Protein AF-A0A4U2ZTP0-F1 (afdb_monomer)

Foldseek 3Di:
DPDDPLVVLLVVLVVLLVVLVVQLVCCVPPVVNPVVSNVVSVVSNLVSVLSVLVSVCVVPVDPPVSVVVNVVSVVVVVVVVVVVVVVVVCVVVVVVVVVVVD

Nearest PDB structures (foldseek):
  7a0g-assembly1_FFF  TM=7.119E-01  e=4.742E+00  Serratia marcescens

Sequence (102 aa):
MNMKPVLKYIIISLVFSIVGVCWALFDIFMLDADWLLIWIGVLMAYLSLYIVIGLYSRKSYDSKLAKVLLKTIITTFSFGALGISFGVVHMILGPLSLTLMT

Structure (mmCIF, N/CA/C/O backbone):
data_AF-A0A4U2ZTP0-F1
#
_entry.id   AF-A0A4U2ZTP0-F1
#
loop_
_atom_site.group_PDB
_atom_site.id
_atom_site.type_symbol
_atom_site.label_atom_id
_atom_site.label_alt_id
_atom_site.label_comp_id
_atom_site.label_asym_id
_atom_site.label_entity_id
_atom_site.label_seq_id
_atom_site.pdbx_PDB_ins_code
_atom_site.Cartn_x
_atom_site.Cartn_y
_atom_site.Cartn_z
_atom_site.occupancy
_atom_site.B_iso_or_equiv
_atom_site.auth_seq_id
_atom_site.auth_comp_id
_atom_site.auth_asym_id
_atom_site.auth_atom_id
_atom_site.pdbx_PDB_model_num
ATOM 1 N N . MET A 1 1 ? 4.269 11.730 29.275 1.00 42.78 1 MET A N 1
ATOM 2 C CA . MET A 1 1 ? 2.851 11.713 28.840 1.00 42.78 1 MET A CA 1
ATOM 3 C C . MET A 1 1 ? 2.487 10.318 28.353 1.00 42.78 1 MET A C 1
ATOM 5 O O . MET A 1 1 ? 2.954 9.908 27.298 1.00 42.78 1 MET A O 1
ATOM 9 N N . ASN A 1 2 ? 1.695 9.566 29.121 1.00 47.38 2 ASN A N 1
ATOM 10 C CA . ASN A 1 2 ? 1.208 8.256 28.688 1.00 47.38 2 ASN A CA 1
ATOM 11 C C . ASN A 1 2 ? 0.076 8.478 27.666 1.00 47.38 2 ASN A C 1
ATOM 13 O O . ASN A 1 2 ? -1.073 8.707 28.039 1.00 47.38 2 ASN A O 1
ATOM 17 N N . MET A 1 3 ? 0.418 8.549 26.376 1.00 62.66 3 MET A N 1
ATOM 18 C CA . MET A 1 3 ? -0.567 8.773 25.314 1.00 62.66 3 MET A CA 1
ATOM 19 C C . MET A 1 3 ? -1.595 7.643 25.297 1.00 62.66 3 MET A C 1
ATOM 21 O O . MET A 1 3 ? -1.228 6.468 25.380 1.00 62.66 3 MET A O 1
ATOM 25 N N . LYS A 1 4 ? -2.878 7.996 25.134 1.00 69.56 4 LYS A N 1
ATOM 26 C CA . LYS A 1 4 ? -3.946 7.010 24.930 1.00 69.56 4 LYS A CA 1
ATOM 27 C C . LYS A 1 4 ? -3.524 6.059 23.800 1.00 69.56 4 LYS A C 1
ATOM 29 O O . LYS A 1 4 ? -3.071 6.549 22.764 1.00 69.56 4 LYS A O 1
ATOM 34 N N . PRO A 1 5 ? -3.691 4.733 23.951 1.00 71.06 5 PRO A N 1
ATOM 35 C CA . PRO A 1 5 ? -3.192 3.752 22.984 1.00 71.06 5 PRO A CA 1
ATOM 36 C C . PRO A 1 5 ? -3.689 4.029 21.558 1.00 71.06 5 PRO A C 1
ATOM 38 O O . PRO A 1 5 ? -2.945 3.855 20.604 1.00 71.06 5 PRO A O 1
ATOM 41 N N . VAL A 1 6 ? -4.898 4.579 21.421 1.00 71.75 6 VAL A N 1
ATOM 42 C CA . VAL A 1 6 ? -5.494 5.020 20.150 1.00 71.75 6 VAL A CA 1
ATOM 43 C C . VAL A 1 6 ? -4.645 6.072 19.425 1.00 71.75 6 VAL A C 1
ATOM 45 O O . VAL A 1 6 ? -4.442 5.965 18.222 1.00 71.75 6 VAL A O 1
ATOM 48 N N . LEU A 1 7 ? -4.116 7.066 20.144 1.00 75.62 7 LEU A N 1
ATOM 49 C CA . LEU A 1 7 ? -3.320 8.143 19.552 1.00 75.62 7 LEU A CA 1
ATOM 50 C C . LEU A 1 7 ? -1.989 7.619 18.995 1.00 75.62 7 LEU A C 1
ATOM 52 O O . LEU A 1 7 ? -1.555 8.070 17.941 1.00 75.62 7 LEU A O 1
ATOM 56 N N . LYS A 1 8 ? -1.381 6.620 19.651 1.00 79.31 8 LYS A N 1
ATOM 57 C CA . LYS A 1 8 ? -0.153 5.975 19.157 1.00 79.31 8 LYS A CA 1
ATOM 58 C C . LYS A 1 8 ? -0.366 5.326 17.788 1.00 79.31 8 LYS A C 1
ATOM 60 O O . LYS A 1 8 ? 0.439 5.546 16.894 1.00 79.31 8 LYS A O 1
ATOM 65 N N . TYR A 1 9 ? -1.461 4.586 17.602 1.00 81.56 9 TYR A N 1
ATOM 66 C CA . TYR A 1 9 ? -1.771 3.956 16.311 1.00 81.56 9 TYR A CA 1
ATOM 67 C C . TYR A 1 9 ? -2.039 4.979 15.202 1.00 81.56 9 TYR A C 1
ATOM 69 O O . TYR A 1 9 ? -1.604 4.772 14.073 1.00 81.56 9 TYR A O 1
ATOM 77 N N . ILE A 1 10 ? -2.692 6.100 15.525 1.00 83.25 10 ILE A N 1
ATOM 78 C CA . ILE A 1 10 ? -2.908 7.192 14.563 1.00 83.25 10 ILE A CA 1
ATOM 79 C C . ILE A 1 10 ? -1.565 7.782 14.123 1.00 83.25 10 ILE A C 1
ATOM 81 O O . ILE A 1 10 ? -1.322 7.889 12.924 1.00 83.25 10 ILE A O 1
ATOM 85 N N . ILE A 1 11 ? -0.676 8.097 15.071 1.00 84.19 11 ILE A N 1
ATOM 86 C CA . ILE A 1 11 ? 0.662 8.631 14.774 1.00 84.19 11 ILE A CA 1
ATOM 87 C C . ILE A 1 11 ? 1.458 7.647 13.907 1.00 84.19 11 ILE A C 1
ATOM 89 O O . ILE A 1 11 ? 2.052 8.057 12.917 1.00 84.19 11 ILE A O 1
ATOM 93 N N . ILE A 1 12 ? 1.421 6.350 14.225 1.00 82.56 12 ILE A N 1
ATOM 94 C CA . ILE A 1 12 ? 2.098 5.315 13.430 1.00 82.56 12 ILE A CA 1
ATOM 95 C C . ILE A 1 12 ? 1.544 5.272 11.999 1.00 82.56 12 ILE A C 1
ATOM 97 O O . ILE A 1 12 ? 2.327 5.259 11.052 1.00 82.56 12 ILE A O 1
ATOM 101 N N . SER A 1 13 ? 0.217 5.305 11.825 1.00 85.00 13 SER A N 1
ATOM 102 C CA . SER A 1 13 ? -0.388 5.331 10.485 1.00 85.00 13 SER A CA 1
ATOM 103 C C . SER A 1 13 ? 0.009 6.583 9.697 1.00 85.00 13 SER A C 1
ATOM 105 O O . SER A 1 13 ? 0.294 6.495 8.504 1.00 85.00 13 SER A O 1
ATOM 107 N N . LEU A 1 14 ? 0.098 7.734 10.368 1.00 84.94 14 LEU A N 1
ATOM 108 C CA . LEU A 1 14 ? 0.480 8.998 9.750 1.00 84.94 14 LEU A CA 1
ATOM 109 C C . LEU A 1 14 ? 1.925 8.941 9.245 1.00 84.94 14 LEU A C 1
ATOM 111 O O . LEU A 1 14 ? 2.185 9.293 8.099 1.00 84.94 14 LEU A O 1
ATOM 115 N N . VAL A 1 15 ? 2.849 8.439 10.071 1.00 87.94 15 VAL A N 1
ATOM 116 C CA . VAL A 1 15 ? 4.255 8.252 9.683 1.00 87.94 15 VAL A CA 1
ATOM 117 C C . VAL A 1 15 ? 4.357 7.317 8.479 1.00 87.94 15 VAL A C 1
ATOM 119 O O . VAL A 1 15 ? 5.023 7.659 7.509 1.00 87.94 15 VAL A O 1
ATOM 122 N N . PHE A 1 16 ? 3.640 6.190 8.492 1.00 84.00 16 PHE A N 1
ATOM 123 C CA . PHE A 1 16 ? 3.608 5.254 7.362 1.00 84.00 16 PHE A CA 1
ATOM 124 C C . PHE A 1 16 ? 3.086 5.901 6.069 1.00 84.00 16 PHE A C 1
ATOM 126 O O . PHE A 1 16 ? 3.625 5.654 4.994 1.00 84.00 16 PHE A O 1
ATOM 133 N N . SER A 1 17 ? 2.070 6.763 6.169 1.00 86.38 17 SER A N 1
ATOM 134 C CA . SER A 1 17 ? 1.541 7.499 5.018 1.00 86.38 17 SER A CA 1
ATOM 135 C C . SER A 1 17 ? 2.548 8.513 4.475 1.00 86.38 17 SER A C 1
ATOM 137 O O . SER A 1 17 ? 2.712 8.606 3.263 1.00 86.38 17 SER A O 1
ATOM 139 N N . ILE A 1 18 ? 3.217 9.271 5.350 1.00 86.50 18 ILE A N 1
ATOM 140 C CA . ILE A 1 18 ? 4.216 10.272 4.946 1.00 86.50 18 ILE A CA 1
ATOM 141 C C . ILE A 1 18 ? 5.399 9.578 4.272 1.00 86.50 18 ILE A C 1
ATOM 143 O O . ILE A 1 18 ? 5.794 9.969 3.179 1.00 86.50 18 ILE A O 1
ATOM 147 N N . VAL A 1 19 ? 5.916 8.508 4.882 1.00 89.19 19 VAL A N 1
ATOM 148 C CA . VAL A 1 19 ? 7.020 7.720 4.321 1.00 89.19 19 VAL A CA 1
ATOM 149 C C . VAL A 1 19 ? 6.626 7.109 2.976 1.00 89.19 19 VAL A C 1
ATOM 151 O O . VAL A 1 19 ? 7.407 7.193 2.035 1.00 89.19 19 VAL A O 1
ATOM 154 N N . GLY A 1 20 ? 5.412 6.561 2.849 1.00 85.75 20 GLY A N 1
ATOM 155 C CA . GLY A 1 20 ? 4.921 6.003 1.586 1.00 85.75 20 GLY A CA 1
ATOM 156 C C . GLY A 1 20 ? 4.826 7.039 0.461 1.00 85.75 20 GLY A C 1
ATOM 157 O O . GLY A 1 20 ? 5.250 6.764 -0.658 1.00 85.75 20 GLY A O 1
ATOM 158 N N . VAL A 1 21 ? 4.334 8.248 0.759 1.00 85.44 21 VAL A N 1
ATOM 159 C CA . VAL A 1 21 ? 4.259 9.349 -0.219 1.00 85.44 21 VAL A CA 1
ATOM 160 C C . VAL A 1 21 ? 5.650 9.860 -0.586 1.00 85.44 21 VAL A C 1
ATOM 162 O O . VAL A 1 21 ? 5.933 10.049 -1.765 1.00 85.44 21 VAL A O 1
ATOM 165 N N . CYS A 1 22 ? 6.536 10.048 0.395 1.00 86.19 22 CYS A N 1
ATOM 166 C CA . CYS A 1 22 ? 7.918 10.451 0.140 1.00 86.19 22 CYS A CA 1
ATOM 167 C C . CYS A 1 22 ? 8.664 9.416 -0.710 1.00 86.19 22 CYS A C 1
ATOM 169 O O . CYS A 1 22 ? 9.392 9.807 -1.615 1.00 86.19 22 CYS A O 1
ATOM 171 N N . TRP A 1 23 ? 8.452 8.122 -0.459 1.00 85.44 23 TRP A N 1
ATOM 172 C CA . TRP A 1 23 ? 9.032 7.045 -1.259 1.00 85.44 23 TRP A CA 1
ATOM 173 C C . TRP A 1 23 ? 8.507 7.059 -2.696 1.00 85.44 23 TRP A C 1
ATOM 175 O O . TRP A 1 23 ? 9.292 7.059 -3.635 1.00 85.44 23 TRP A O 1
ATOM 185 N N . ALA A 1 24 ? 7.185 7.147 -2.876 1.00 81.38 24 ALA A N 1
ATOM 186 C CA . ALA A 1 24 ? 6.581 7.201 -4.205 1.00 81.38 24 ALA A CA 1
ATOM 187 C C . ALA A 1 24 ? 7.069 8.416 -5.011 1.00 81.38 24 ALA A C 1
ATOM 189 O O . ALA A 1 24 ? 7.383 8.290 -6.190 1.00 81.38 24 ALA A O 1
ATOM 190 N N . LEU A 1 25 ? 7.177 9.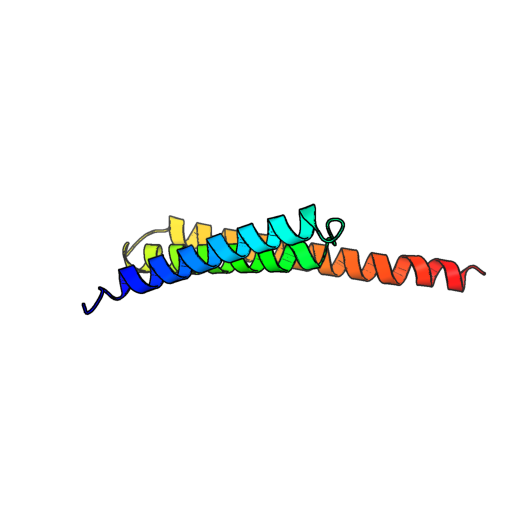586 -4.373 1.00 83.38 25 LEU A N 1
ATOM 191 C CA . LEU 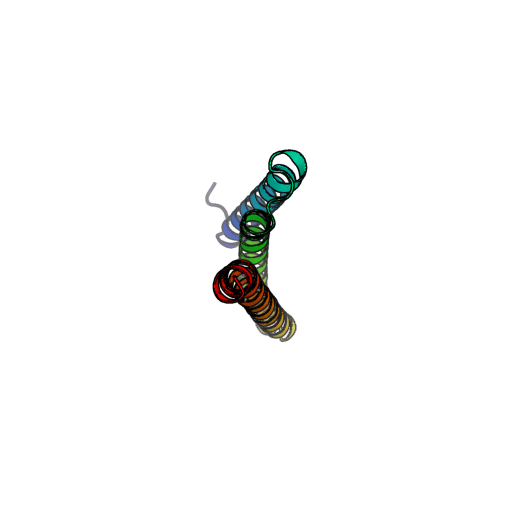A 1 25 ? 7.741 10.776 -5.010 1.00 83.38 25 LEU A CA 1
ATOM 192 C C . LEU A 1 25 ? 9.224 10.586 -5.346 1.00 83.38 25 LEU A C 1
ATOM 194 O O . LEU A 1 25 ? 9.655 10.994 -6.418 1.00 83.38 25 LEU A O 1
ATOM 198 N N . PHE A 1 26 ? 10.000 9.958 -4.463 1.00 83.31 26 PHE A N 1
ATOM 199 C CA . PHE A 1 26 ? 11.413 9.691 -4.713 1.00 83.31 26 PHE A CA 1
ATOM 200 C C . PHE A 1 26 ? 11.621 8.772 -5.923 1.00 83.31 26 PHE A C 1
ATOM 202 O O . PHE A 1 26 ? 12.417 9.115 -6.792 1.00 83.31 26 PHE A O 1
ATOM 209 N N . ASP A 1 27 ? 10.866 7.676 -6.040 1.00 82.12 27 ASP A N 1
ATOM 210 C CA . ASP A 1 27 ? 10.952 6.794 -7.214 1.00 82.12 27 ASP A CA 1
ATOM 211 C C . ASP A 1 27 ? 10.561 7.511 -8.513 1.00 82.12 27 ASP A C 1
ATOM 213 O O . ASP A 1 27 ? 11.233 7.361 -9.532 1.00 82.12 27 ASP A O 1
ATOM 217 N N . ILE A 1 28 ? 9.503 8.330 -8.480 1.00 79.62 28 ILE A N 1
ATOM 218 C CA . ILE A 1 28 ? 9.034 9.066 -9.664 1.00 79.62 28 ILE A CA 1
ATOM 219 C C . ILE A 1 28 ? 10.075 10.090 -10.136 1.00 79.62 28 ILE A C 1
ATOM 221 O O . ILE A 1 28 ? 10.289 10.230 -11.336 1.00 79.62 28 ILE A O 1
ATOM 225 N N . PHE A 1 29 ? 10.699 10.827 -9.214 1.00 77.88 29 PHE A N 1
ATOM 226 C CA . PHE A 1 29 ? 11.605 11.926 -9.565 1.00 77.88 29 PHE A CA 1
ATOM 227 C C . PHE A 1 29 ? 13.066 11.503 -9.749 1.00 77.88 29 PHE A C 1
ATOM 229 O O . PHE A 1 29 ? 13.787 12.168 -10.490 1.00 77.88 29 PHE A O 1
ATOM 236 N N . MET A 1 30 ? 13.521 10.454 -9.060 1.00 76.19 30 MET A N 1
ATOM 237 C CA . MET A 1 30 ? 14.945 10.109 -8.966 1.00 76.19 30 MET A CA 1
ATOM 238 C C . MET A 1 30 ? 15.304 8.801 -9.677 1.00 76.19 30 MET A C 1
ATOM 240 O O . MET A 1 30 ? 16.466 8.613 -10.031 1.00 76.19 30 MET A O 1
ATOM 244 N N . LEU A 1 31 ? 14.337 7.899 -9.863 1.00 66.31 31 LEU A N 1
ATOM 245 C CA . LEU A 1 31 ? 14.582 6.518 -10.284 1.00 66.31 31 LEU A CA 1
ATOM 246 C C . LEU A 1 31 ? 13.881 6.151 -11.600 1.00 66.31 31 LEU A C 1
ATOM 248 O O . LEU A 1 31 ? 13.509 5.002 -11.813 1.00 66.31 31 LEU A O 1
ATOM 252 N N . ASP A 1 32 ? 13.659 7.150 -12.460 1.00 74.50 32 ASP A N 1
ATOM 253 C CA . ASP A 1 32 ? 12.991 6.999 -13.764 1.00 74.50 32 ASP A CA 1
ATOM 254 C C . ASP A 1 32 ? 11.617 6.297 -13.676 1.00 74.50 32 ASP A C 1
ATOM 256 O O . ASP A 1 32 ? 11.157 5.644 -14.609 1.00 74.50 32 ASP A O 1
ATOM 260 N N . ALA A 1 33 ? 10.945 6.430 -12.524 1.00 65.56 33 ALA A N 1
ATOM 261 C CA . ALA A 1 33 ? 9.680 5.769 -12.227 1.00 65.56 33 ALA A CA 1
ATOM 262 C C . ALA A 1 33 ? 9.730 4.238 -12.389 1.00 65.56 33 ALA A C 1
ATOM 264 O O . ALA A 1 33 ? 8.797 3.642 -12.939 1.00 65.56 33 ALA A O 1
ATOM 265 N N . ASP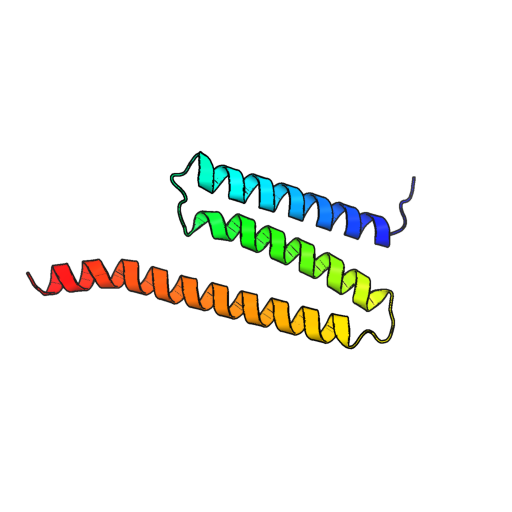 A 1 34 ? 10.784 3.602 -11.863 1.00 77.19 34 ASP A N 1
ATOM 266 C CA . ASP A 1 34 ? 10.886 2.146 -11.759 1.00 77.19 34 ASP A CA 1
ATOM 267 C C . ASP A 1 34 ? 9.600 1.559 -11.161 1.00 77.19 34 ASP A C 1
ATOM 269 O O . ASP A 1 34 ? 9.297 1.648 -9.964 1.00 77.19 34 ASP A O 1
ATOM 273 N N . TRP A 1 35 ? 8.805 0.961 -12.046 1.00 72.25 35 TRP A N 1
ATOM 274 C CA . TRP A 1 35 ? 7.419 0.610 -11.769 1.00 72.25 35 TRP A CA 1
ATOM 275 C C . TRP A 1 35 ? 7.284 -0.352 -10.584 1.00 72.25 35 TRP A C 1
ATOM 277 O O . TRP A 1 35 ? 6.304 -0.261 -9.854 1.00 72.25 35 TRP A O 1
ATOM 287 N N . LEU A 1 36 ? 8.273 -1.228 -10.358 1.00 78.00 36 LEU A N 1
ATOM 288 C CA . LEU A 1 36 ? 8.342 -2.162 -9.227 1.00 78.00 36 LEU A CA 1
ATOM 289 C C . LEU A 1 36 ? 8.593 -1.470 -7.882 1.00 78.00 36 LEU A C 1
ATOM 291 O O . LEU A 1 36 ? 8.026 -1.889 -6.873 1.00 78.00 36 L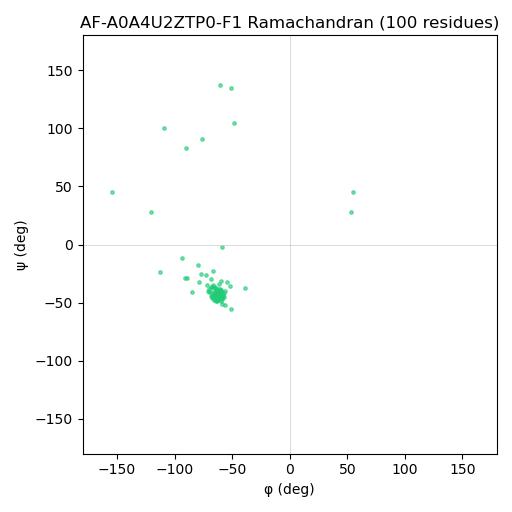EU A O 1
ATOM 295 N N . LEU A 1 37 ? 9.431 -0.434 -7.848 1.00 75.94 37 LEU A N 1
ATOM 296 C CA . LEU A 1 37 ? 9.828 0.228 -6.604 1.00 75.94 37 LEU A CA 1
ATOM 297 C C . LEU A 1 37 ? 8.733 1.179 -6.103 1.00 75.94 37 LEU A C 1
ATOM 299 O O . LEU A 1 37 ? 8.447 1.195 -4.901 1.00 75.94 37 LEU A O 1
ATOM 303 N N . ILE A 1 38 ? 7.979 1.800 -7.020 1.00 81.12 38 ILE A N 1
ATOM 304 C CA . ILE A 1 38 ? 6.762 2.571 -6.704 1.00 81.12 38 ILE A CA 1
ATOM 305 C C . ILE A 1 38 ? 5.777 1.764 -5.847 1.00 81.12 38 ILE A C 1
ATOM 307 O O . ILE A 1 38 ? 5.136 2.303 -4.937 1.00 81.12 38 ILE A O 1
ATOM 311 N N . TRP A 1 39 ? 5.677 0.452 -6.079 1.00 78.56 39 TRP A N 1
ATOM 312 C CA . TRP A 1 39 ? 4.773 -0.410 -5.321 1.00 78.56 39 TRP A CA 1
ATOM 313 C C . TRP A 1 39 ? 5.149 -0.562 -3.848 1.00 78.56 39 TRP A C 1
ATOM 315 O O . TRP A 1 39 ? 4.262 -0.827 -3.038 1.00 78.56 39 TRP A O 1
ATOM 325 N N . ILE A 1 40 ? 6.409 -0.338 -3.463 1.00 81.44 40 ILE A N 1
ATOM 326 C CA . ILE A 1 40 ? 6.828 -0.316 -2.053 1.00 81.44 40 ILE A CA 1
ATOM 327 C C . ILE A 1 40 ? 6.170 0.868 -1.334 1.00 81.44 40 ILE A C 1
ATOM 329 O O . ILE A 1 40 ? 5.623 0.709 -0.238 1.00 81.44 40 ILE A O 1
ATOM 333 N N . GLY A 1 41 ? 6.137 2.036 -1.983 1.00 81.56 41 GLY A N 1
ATOM 334 C CA . GLY A 1 41 ? 5.421 3.216 -1.490 1.00 81.56 41 GLY A CA 1
ATOM 335 C C . GLY A 1 41 ? 3.911 2.980 -1.397 1.00 81.56 41 GLY A C 1
ATOM 336 O O . GLY A 1 41 ? 3.281 3.316 -0.390 1.00 81.56 41 GLY A O 1
ATOM 337 N N . VAL A 1 42 ? 3.331 2.310 -2.399 1.00 82.19 42 VAL A N 1
ATOM 338 C CA . VAL A 1 42 ? 1.915 1.904 -2.385 1.00 82.19 42 VAL A CA 1
ATOM 339 C C . VAL A 1 42 ? 1.632 0.940 -1.226 1.00 82.19 42 VAL A C 1
ATOM 341 O O . VAL A 1 42 ? 0.651 1.118 -0.504 1.00 82.19 42 VAL A O 1
ATOM 344 N N . LEU A 1 43 ? 2.505 -0.039 -0.980 1.00 84.56 43 LEU A N 1
ATOM 345 C CA . LEU A 1 43 ? 2.363 -1.016 0.103 1.00 84.56 43 LEU A CA 1
ATOM 346 C C . LEU A 1 43 ? 2.393 -0.342 1.486 1.00 84.56 43 LEU A C 1
ATOM 348 O O . LEU A 1 43 ? 1.576 -0.663 2.352 1.00 84.56 43 LEU A O 1
ATOM 352 N N . MET A 1 44 ? 3.271 0.649 1.669 1.00 81.62 44 MET A N 1
ATOM 353 C CA . MET A 1 44 ? 3.317 1.497 2.867 1.00 81.62 44 MET A CA 1
ATOM 354 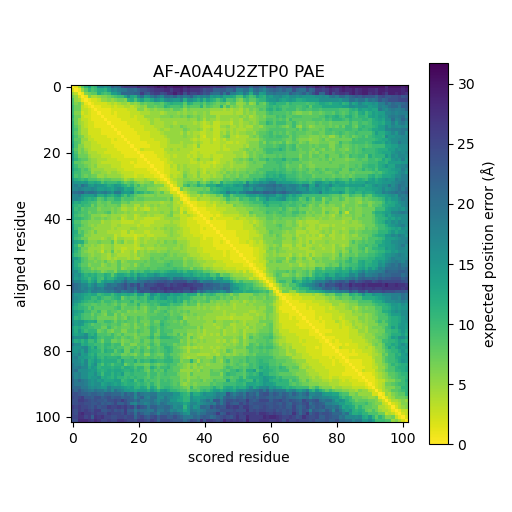C C . MET A 1 44 ? 2.008 2.284 3.067 1.00 81.62 44 MET A C 1
ATOM 356 O O . MET A 1 44 ? 1.448 2.300 4.168 1.00 81.62 44 MET A O 1
ATOM 360 N N . ALA A 1 45 ? 1.456 2.878 2.006 1.00 84.38 45 ALA A N 1
ATOM 361 C CA . ALA A 1 45 ? 0.172 3.580 2.077 1.00 84.38 45 ALA A CA 1
ATOM 362 C C . ALA A 1 45 ? -0.990 2.636 2.447 1.00 84.38 45 ALA A C 1
ATOM 364 O O . ALA A 1 45 ? -1.832 2.977 3.282 1.00 84.38 45 ALA A O 1
ATOM 365 N N . TYR A 1 46 ? -1.001 1.417 1.898 1.00 82.00 46 TYR A N 1
ATOM 366 C CA . TYR A 1 46 ? -1.971 0.377 2.254 1.00 82.00 46 TYR A CA 1
ATOM 367 C C . TYR A 1 46 ? -1.880 -0.024 3.734 1.00 82.00 46 TYR A C 1
ATOM 369 O O . TYR A 1 46 ? -2.911 -0.147 4.403 1.00 82.00 46 TYR A O 1
ATOM 377 N N . LEU A 1 47 ? -0.663 -0.173 4.272 1.00 81.69 47 LEU A N 1
ATOM 378 C CA . LEU A 1 47 ? -0.447 -0.482 5.689 1.00 81.69 47 LEU A CA 1
ATOM 379 C C . LEU A 1 47 ? -0.968 0.633 6.607 1.00 81.69 47 LEU A C 1
ATOM 381 O O . LEU A 1 47 ? -1.607 0.346 7.623 1.00 81.69 47 LEU A O 1
ATOM 385 N N . SER A 1 48 ? -0.750 1.897 6.229 1.00 86.00 48 SER A N 1
ATOM 386 C CA . SER A 1 48 ? -1.318 3.053 6.934 1.00 86.00 48 SER A CA 1
ATOM 387 C C . SER A 1 48 ? -2.844 2.958 7.015 1.00 86.00 48 SER A C 1
ATOM 389 O O . SER A 1 48 ? -3.424 2.996 8.105 1.00 86.00 48 SER A O 1
ATOM 391 N N . LEU A 1 49 ? -3.495 2.747 5.869 1.00 82.25 49 LEU A N 1
ATOM 392 C CA . LEU A 1 49 ? -4.951 2.660 5.753 1.00 82.25 49 LEU A CA 1
ATOM 393 C C . LEU A 1 49 ? -5.532 1.486 6.554 1.00 82.25 49 LEU A C 1
ATOM 395 O O . LEU A 1 49 ? -6.550 1.642 7.233 1.00 82.25 49 LEU A O 1
ATOM 399 N N . TYR A 1 50 ? -4.857 0.333 6.541 1.00 82.31 50 TYR A N 1
ATOM 400 C CA . TYR A 1 50 ? -5.233 -0.839 7.333 1.00 82.31 50 TYR A CA 1
ATOM 401 C C . TYR A 1 50 ? -5.244 -0.536 8.839 1.00 82.31 50 TYR A C 1
ATOM 403 O O . TYR A 1 50 ? -6.207 -0.875 9.533 1.00 82.31 50 TYR A O 1
ATOM 411 N N . ILE A 1 51 ? -4.215 0.154 9.348 1.00 82.44 51 ILE A N 1
ATOM 412 C CA . ILE A 1 51 ? -4.128 0.548 10.764 1.00 82.44 51 ILE A CA 1
ATOM 413 C C . ILE A 1 51 ? -5.268 1.508 11.128 1.00 82.44 51 ILE A C 1
ATOM 415 O O . ILE A 1 51 ? -5.913 1.325 12.165 1.00 82.44 51 ILE A O 1
ATOM 419 N N . VAL A 1 52 ? -5.558 2.495 10.274 1.00 81.44 52 VAL A N 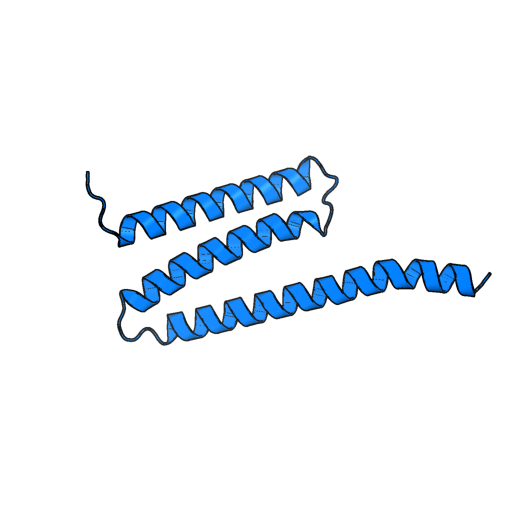1
ATOM 420 C CA . VAL A 1 52 ? -6.648 3.463 10.496 1.00 81.44 52 VAL A CA 1
ATOM 421 C C . VAL A 1 52 ? -8.009 2.766 10.535 1.00 81.44 52 VAL A C 1
ATOM 423 O O . VAL A 1 52 ? -8.802 3.017 11.445 1.00 81.44 52 VAL A O 1
ATOM 426 N N . ILE A 1 53 ? -8.275 1.851 9.601 1.00 80.06 53 ILE A N 1
ATOM 427 C CA . ILE A 1 53 ? -9.552 1.125 9.521 1.00 80.06 53 ILE A CA 1
ATOM 428 C C . ILE A 1 53 ? -9.708 0.133 10.670 1.00 80.06 53 ILE A C 1
ATOM 430 O O . ILE A 1 53 ? -10.786 0.056 11.260 1.00 80.06 53 ILE A O 1
ATOM 434 N N . GLY A 1 54 ? -8.642 -0.578 11.046 1.00 75.06 54 GLY A N 1
ATOM 435 C CA . GLY A 1 54 ? -8.647 -1.454 12.218 1.00 75.06 54 GLY A CA 1
ATOM 436 C C . GLY A 1 54 ? -8.953 -0.680 13.502 1.00 75.06 54 GLY A C 1
ATOM 437 O O . GLY A 1 54 ? -9.750 -1.120 14.335 1.00 75.06 54 GLY A O 1
ATOM 438 N N . LEU A 1 55 ? -8.392 0.525 13.638 1.00 75.44 55 LEU A N 1
ATOM 439 C CA . LEU A 1 55 ? -8.670 1.411 14.764 1.00 75.44 55 LEU A CA 1
ATOM 440 C C . LEU A 1 55 ? -10.111 1.944 14.746 1.00 75.44 55 LEU A C 1
ATOM 442 O O . LEU A 1 55 ? -10.761 1.999 15.794 1.00 75.44 55 LEU A O 1
ATOM 446 N N . TYR A 1 56 ? -10.622 2.300 13.566 1.00 70.69 56 TYR A N 1
ATOM 447 C CA . TYR A 1 56 ? -11.993 2.770 13.370 1.00 70.69 56 TYR A CA 1
ATOM 448 C C . TYR A 1 56 ? -13.023 1.676 13.696 1.00 70.69 56 TYR A C 1
ATOM 450 O O . TYR A 1 56 ? -13.951 1.914 14.472 1.00 70.69 56 TYR A O 1
ATOM 458 N N . SER A 1 57 ? -12.800 0.449 13.210 1.00 67.44 57 SER A N 1
ATOM 459 C CA . SER A 1 57 ? -13.630 -0.728 13.504 1.00 67.44 57 SER A CA 1
ATOM 460 C C . SER A 1 57 ? -13.657 -1.076 14.991 1.00 67.44 57 SER A C 1
ATOM 462 O O . SER A 1 57 ? -14.667 -1.562 15.486 1.00 67.44 57 SER A O 1
ATOM 464 N N . ARG A 1 58 ? -12.554 -0.856 15.717 1.00 65.75 58 ARG A N 1
ATOM 465 C CA . ARG A 1 58 ? -12.466 -1.167 17.151 1.00 65.75 58 ARG A CA 1
ATOM 466 C C . ARG A 1 58 ? -13.176 -0.131 18.024 1.00 65.75 58 ARG A C 1
ATOM 468 O O . ARG A 1 58 ? -13.576 -0.445 19.141 1.00 65.75 58 ARG A O 1
ATOM 475 N N . LYS A 1 59 ? -13.304 1.106 17.535 1.00 64.81 59 LYS A N 1
ATOM 476 C CA . LYS A 1 59 ? -13.930 2.220 18.260 1.00 64.81 59 LYS A CA 1
ATOM 477 C C . LYS A 1 59 ? -15.431 2.337 17.983 1.00 64.81 59 LYS A C 1
ATOM 479 O O . LYS A 1 59 ? -16.163 2.793 18.854 1.00 64.81 59 LYS A O 1
ATOM 484 N N . SER A 1 60 ? -15.882 1.921 16.800 1.00 58.53 60 SER A N 1
ATOM 485 C CA . SER A 1 60 ? -17.296 1.863 16.432 1.00 58.53 60 SER A CA 1
ATOM 486 C C . SER A 1 60 ? -17.728 0.398 16.344 1.00 58.53 60 SER A C 1
ATOM 488 O O . SER A 1 60 ? -17.434 -0.277 15.358 1.00 58.53 60 SER A O 1
ATOM 490 N N . TYR A 1 61 ? -18.387 -0.079 17.407 1.00 48.78 61 TYR A N 1
ATOM 491 C CA . TYR A 1 61 ? -18.747 -1.480 17.692 1.00 48.78 61 TYR A CA 1
ATOM 492 C C . TYR A 1 61 ? -19.627 -2.162 16.615 1.00 48.78 61 TYR A C 1
ATOM 494 O O . TYR A 1 61 ? -19.915 -3.346 16.738 1.00 48.78 61 TYR A O 1
ATOM 502 N N . ASP A 1 62 ? -20.033 -1.451 15.554 1.00 58.94 62 ASP A N 1
ATOM 503 C CA . ASP A 1 62 ? -20.903 -1.975 14.491 1.00 58.94 62 ASP A CA 1
ATOM 504 C C . ASP A 1 62 ? -20.734 -1.248 13.140 1.00 58.94 62 ASP A C 1
ATOM 506 O O . ASP A 1 62 ? 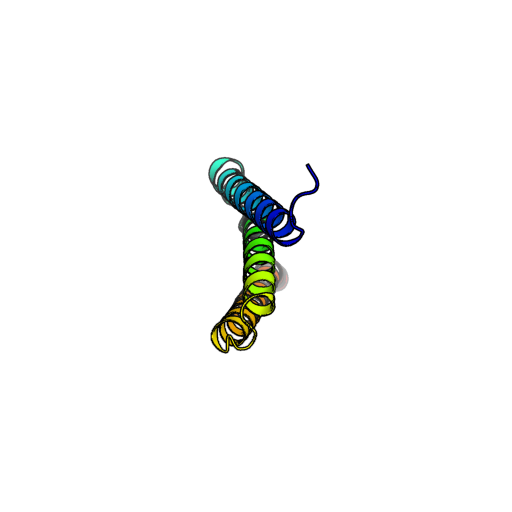-21.685 -0.848 12.469 1.00 58.94 62 ASP A O 1
ATOM 510 N N . SER A 1 63 ? -19.496 -1.002 12.709 1.00 64.62 63 SER A N 1
ATOM 511 C CA . SER A 1 63 ? -19.281 -0.357 11.408 1.00 64.62 63 SER A CA 1
ATOM 512 C C . SER A 1 63 ? -19.160 -1.401 10.296 1.00 64.62 63 SER A C 1
ATOM 514 O O . SER A 1 63 ? -18.067 -1.744 9.846 1.00 64.62 63 SER A O 1
ATOM 516 N N . LYS A 1 64 ? -20.307 -1.871 9.780 1.00 72.69 64 LYS A N 1
ATOM 517 C CA . LYS A 1 64 ? -20.413 -2.586 8.482 1.00 72.69 64 LYS A CA 1
ATOM 518 C C . LYS A 1 64 ? -19.490 -1.969 7.416 1.00 72.69 64 LYS A C 1
ATOM 520 O O . LYS A 1 64 ? -18.846 -2.691 6.662 1.00 72.69 64 LYS A O 1
ATOM 525 N N . LEU A 1 65 ? -19.373 -0.638 7.425 1.00 72.44 65 LEU A N 1
ATOM 526 C CA . LEU A 1 65 ? -18.467 0.148 6.588 1.00 72.44 65 LEU A CA 1
ATOM 527 C C . LEU A 1 65 ? -16.988 -0.212 6.7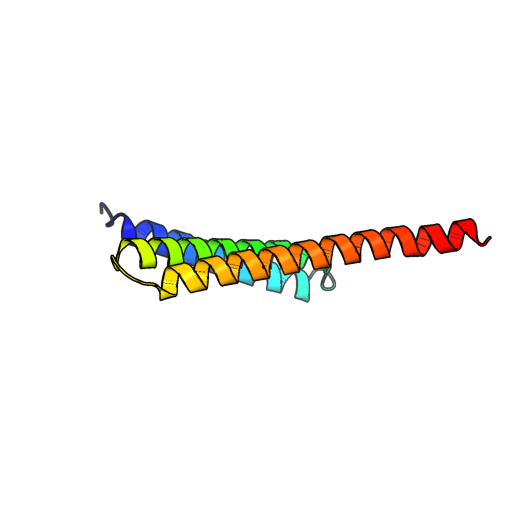63 1.00 72.44 65 LEU A C 1
ATOM 529 O O . LEU A 1 65 ? -16.309 -0.396 5.762 1.00 72.44 65 LEU A O 1
ATOM 533 N N . ALA A 1 66 ? -16.480 -0.369 7.988 1.00 74.75 66 ALA A N 1
ATOM 534 C CA . ALA A 1 66 ? -15.086 -0.755 8.211 1.00 74.75 66 ALA A CA 1
ATOM 535 C C . ALA A 1 66 ? -14.804 -2.164 7.680 1.00 74.75 66 ALA A C 1
ATOM 537 O O . ALA A 1 66 ? -13.761 -2.406 7.083 1.00 74.75 66 ALA A O 1
ATOM 538 N N . LYS A 1 67 ? -15.770 -3.078 7.827 1.00 77.81 67 LYS A N 1
ATOM 539 C CA . LYS A 1 67 ? -15.680 -4.442 7.291 1.00 77.81 67 LYS A CA 1
ATOM 540 C C . LYS A 1 67 ? -15.663 -4.451 5.758 1.00 77.81 67 LYS A C 1
ATOM 542 O O . LYS A 1 67 ? -14.871 -5.176 5.160 1.00 77.81 67 LYS A O 1
ATOM 547 N N . VAL A 1 68 ? -16.504 -3.626 5.129 1.00 82.19 68 VAL A N 1
ATOM 548 C CA . VAL A 1 68 ? -16.538 -3.446 3.667 1.00 82.19 68 VAL A CA 1
ATOM 549 C C . VAL A 1 68 ? -15.259 -2.778 3.163 1.00 82.19 68 VAL A C 1
ATOM 551 O O . VAL A 1 68 ? -14.677 -3.262 2.196 1.00 82.19 68 VAL A O 1
ATOM 554 N N . LEU A 1 69 ? -14.777 -1.726 3.829 1.00 80.88 69 LEU A N 1
ATOM 555 C CA . LEU A 1 69 ? -13.527 -1.040 3.489 1.00 80.88 69 LEU A CA 1
ATOM 556 C C . LEU A 1 69 ? -12.327 -1.978 3.600 1.00 80.88 69 LEU A C 1
ATOM 558 O O . LEU A 1 69 ? -11.532 -2.054 2.671 1.00 80.88 69 LEU A O 1
ATOM 562 N N . LEU A 1 70 ? -12.232 -2.752 4.684 1.00 81.19 70 LEU A N 1
ATOM 563 C CA . LEU A 1 70 ? -11.171 -3.740 4.862 1.00 81.19 70 LEU A CA 1
ATOM 564 C C . LEU A 1 70 ? -11.187 -4.779 3.737 1.00 81.19 70 LEU A C 1
ATOM 566 O O . LEU A 1 70 ? -10.153 -5.061 3.138 1.00 81.19 70 LEU A O 1
ATOM 570 N N . LYS A 1 71 ? -12.372 -5.317 3.419 1.00 82.12 71 LYS A N 1
ATOM 571 C CA . LYS A 1 71 ? -12.529 -6.282 2.328 1.00 82.12 71 LYS A CA 1
ATOM 572 C C . LYS A 1 71 ? -12.122 -5.667 0.990 1.00 82.12 71 LYS A C 1
ATOM 574 O O . LYS A 1 71 ? -11.398 -6.309 0.243 1.00 82.12 71 LYS A O 1
ATOM 579 N N . THR A 1 72 ? -12.541 -4.429 0.735 1.00 82.94 72 THR A N 1
ATOM 580 C CA . THR A 1 72 ? -12.212 -3.682 -0.486 1.00 82.94 72 THR A CA 1
ATOM 581 C C . THR A 1 72 ? -10.703 -3.510 -0.620 1.00 82.94 72 THR A C 1
ATOM 583 O O . THR A 1 72 ? -10.150 -3.871 -1.650 1.00 82.94 72 THR A O 1
ATOM 586 N N . ILE A 1 73 ? -10.027 -3.068 0.440 1.00 83.12 73 ILE A N 1
ATOM 587 C CA . ILE A 1 73 ? -8.572 -2.868 0.475 1.00 83.12 73 ILE A CA 1
ATOM 588 C C . ILE A 1 73 ? -7.818 -4.171 0.242 1.00 83.12 73 ILE A C 1
ATOM 590 O O . ILE A 1 73 ? -6.872 -4.199 -0.536 1.00 83.12 73 ILE A O 1
ATOM 594 N N . ILE A 1 74 ? -8.240 -5.265 0.877 1.00 80.75 74 ILE A N 1
ATOM 595 C CA . ILE A 1 74 ? -7.616 -6.574 0.657 1.00 80.75 74 ILE A CA 1
ATOM 596 C C . ILE A 1 74 ? -7.817 -7.007 -0.798 1.00 80.75 74 ILE A C 1
ATOM 598 O O . ILE A 1 74 ? -6.866 -7.441 -1.438 1.00 80.75 74 ILE A O 1
ATOM 602 N N . THR A 1 75 ? -9.022 -6.843 -1.354 1.00 83.75 75 THR A N 1
ATOM 603 C CA . THR A 1 75 ? -9.279 -7.210 -2.752 1.00 83.75 75 THR A CA 1
ATOM 604 C C . THR A 1 75 ? -8.486 -6.358 -3.738 1.00 83.75 75 THR A C 1
ATOM 606 O O . THR A 1 75 ? -7.885 -6.915 -4.651 1.00 83.75 75 THR A O 1
ATOM 609 N N . THR A 1 76 ? -8.424 -5.036 -3.557 1.00 82.38 76 THR A N 1
ATOM 610 C CA . THR A 1 76 ? -7.658 -4.148 -4.444 1.00 82.38 76 THR A CA 1
ATOM 611 C C . THR A 1 76 ? -6.160 -4.401 -4.317 1.00 82.38 76 THR A C 1
ATOM 613 O O . THR A 1 76 ? -5.462 -4.398 -5.327 1.00 82.38 76 THR A O 1
ATOM 616 N N . PHE A 1 77 ? -5.674 -4.706 -3.111 1.00 83.25 77 PHE A N 1
ATOM 617 C CA . PHE A 1 77 ? -4.295 -5.124 -2.885 1.00 83.25 77 PHE A CA 1
ATOM 618 C C . PHE A 1 77 ? -3.971 -6.438 -3.605 1.00 83.25 77 PHE A C 1
ATOM 620 O O . PHE A 1 77 ? -2.975 -6.514 -4.321 1.00 83.25 77 PHE A O 1
ATOM 627 N N . SER A 1 78 ? -4.824 -7.460 -3.477 1.00 83.62 78 SER A N 1
ATOM 628 C CA . SER A 1 78 ? -4.644 -8.740 -4.171 1.00 83.62 78 SER A CA 1
ATOM 629 C C . SER A 1 78 ? -4.679 -8.585 -5.691 1.00 83.62 78 SER A C 1
ATOM 631 O O . SER A 1 78 ? -3.846 -9.174 -6.372 1.00 83.62 78 SER A O 1
ATOM 633 N N . PHE A 1 79 ? -5.588 -7.768 -6.231 1.00 85.31 79 PHE A N 1
ATOM 634 C CA . PHE A 1 79 ? -5.611 -7.453 -7.663 1.00 85.31 79 PHE A CA 1
ATOM 635 C C . PHE A 1 79 ? -4.346 -6.715 -8.112 1.00 85.31 79 PHE A C 1
ATOM 637 O O . PHE A 1 79 ? -3.800 -7.043 -9.162 1.00 85.31 79 PHE A O 1
ATOM 644 N N . GLY A 1 80 ? -3.848 -5.774 -7.305 1.00 82.81 80 GLY A N 1
ATOM 645 C CA . GLY A 1 80 ? -2.569 -5.109 -7.549 1.00 82.81 80 GLY A CA 1
ATOM 646 C C . GLY A 1 80 ? -1.415 -6.109 -7.610 1.00 82.81 80 GLY A C 1
ATOM 647 O O . GLY A 1 80 ? -0.700 -6.159 -8.606 1.00 82.81 80 GLY A O 1
ATOM 648 N N . ALA A 1 81 ? -1.290 -6.979 -6.604 1.00 82.75 81 ALA A N 1
ATOM 649 C CA . ALA A 1 81 ? -0.257 -8.013 -6.559 1.00 82.75 81 ALA A CA 1
ATOM 650 C C . ALA A 1 81 ? -0.338 -8.992 -7.747 1.00 82.75 81 ALA A C 1
ATOM 652 O O . ALA A 1 81 ? 0.691 -9.348 -8.322 1.00 82.75 81 ALA A O 1
ATOM 653 N N . LEU A 1 82 ? -1.551 -9.386 -8.157 1.00 85.69 82 LEU A N 1
ATOM 654 C CA . LEU A 1 82 ? -1.761 -10.205 -9.354 1.00 85.69 82 LEU A CA 1
ATOM 655 C C . LEU A 1 82 ? -1.304 -9.474 -10.622 1.00 85.69 82 LEU A C 1
ATOM 657 O O . LEU A 1 82 ? -0.588 -10.063 -11.430 1.00 85.69 82 LEU A O 1
ATOM 661 N N . GLY A 1 83 ? -1.645 -8.192 -10.766 1.00 83.12 83 GLY A N 1
ATOM 662 C CA . GLY A 1 83 ? -1.186 -7.355 -11.875 1.00 83.12 83 GLY A CA 1
ATOM 663 C C . GLY A 1 83 ? 0.341 -7.287 -11.973 1.00 83.12 83 GLY A C 1
ATOM 664 O O . GLY A 1 83 ? 0.885 -7.441 -13.065 1.00 83.12 83 GLY A O 1
ATOM 665 N N . ILE A 1 84 ? 1.043 -7.160 -10.839 1.00 82.00 84 ILE A N 1
ATOM 666 C CA . ILE A 1 84 ? 2.515 -7.206 -10.818 1.00 82.00 84 ILE A CA 1
ATOM 667 C C . ILE A 1 84 ? 3.023 -8.583 -11.215 1.00 82.00 84 ILE A C 1
ATOM 669 O O . ILE A 1 84 ? 3.912 -8.675 -12.055 1.00 82.00 84 ILE A O 1
ATOM 673 N N . SER A 1 85 ? 2.467 -9.654 -10.642 1.00 82.00 85 SER A N 1
ATOM 674 C CA . SER A 1 85 ? 2.904 -11.011 -10.978 1.00 82.00 85 SER A CA 1
ATOM 675 C C . SER A 1 85 ? 2.782 -11.275 -12.480 1.00 82.00 85 SER A C 1
ATOM 677 O O . SER A 1 85 ? 3.706 -11.811 -13.086 1.00 82.00 85 SER A O 1
ATOM 679 N N . PHE A 1 86 ? 1.704 -10.792 -13.103 1.00 83.00 86 PHE A N 1
ATOM 680 C CA . PHE A 1 86 ? 1.510 -10.878 -14.542 1.00 83.00 86 PHE A CA 1
ATOM 681 C C . PHE A 1 86 ? 2.517 -10.016 -15.310 1.00 83.00 86 PHE A C 1
ATOM 683 O O . PHE A 1 86 ? 3.137 -10.507 -16.247 1.00 83.00 86 PHE A O 1
ATOM 690 N N . GLY A 1 87 ? 2.735 -8.763 -14.898 1.00 80.25 87 GLY A N 1
ATOM 691 C CA . GLY A 1 87 ? 3.704 -7.873 -15.540 1.00 80.25 87 GLY A CA 1
ATOM 692 C C . GLY A 1 87 ? 5.144 -8.394 -15.467 1.00 80.25 87 GLY A C 1
ATOM 693 O O . GLY A 1 87 ? 5.856 -8.357 -16.466 1.00 80.25 87 GLY A O 1
ATOM 694 N N . VAL A 1 88 ? 5.558 -8.958 -14.327 1.00 82.94 88 VAL A N 1
ATOM 695 C CA . VAL A 1 88 ? 6.886 -9.573 -14.150 1.00 82.94 88 VAL A CA 1
ATOM 696 C C . VAL A 1 88 ? 7.024 -10.816 -15.024 1.00 82.94 88 VAL A C 1
ATOM 698 O O . VAL A 1 88 ? 8.018 -10.956 -15.733 1.00 82.94 88 VAL A O 1
ATOM 701 N N . VAL A 1 89 ? 6.013 -11.693 -15.038 1.00 83.38 89 VAL A N 1
ATOM 702 C CA . VAL A 1 89 ? 5.978 -12.855 -15.939 1.00 83.38 89 VAL A CA 1
ATOM 703 C C . VAL A 1 89 ? 6.094 -12.396 -17.392 1.00 83.38 89 VAL A C 1
ATOM 705 O O . VAL A 1 89 ? 6.905 -12.942 -18.129 1.00 83.38 89 VAL A O 1
ATOM 708 N N . HIS A 1 90 ? 5.368 -11.356 -17.800 1.00 80.00 90 HIS A N 1
ATOM 709 C CA . HIS A 1 90 ? 5.409 -10.836 -19.166 1.00 80.00 90 HIS A CA 1
ATOM 710 C C . HIS A 1 90 ? 6.768 -10.214 -19.530 1.00 80.00 90 HIS A C 1
ATOM 712 O O . HIS A 1 90 ? 7.244 -10.379 -20.653 1.00 80.00 90 HIS A O 1
ATOM 718 N N . MET A 1 91 ? 7.415 -9.538 -18.578 1.00 77.88 91 MET A N 1
ATOM 719 C CA . MET A 1 91 ? 8.753 -8.963 -18.738 1.00 77.88 91 MET A CA 1
ATOM 720 C C . MET A 1 91 ? 9.843 -10.038 -18.851 1.00 77.88 91 MET A C 1
ATOM 722 O O . MET A 1 91 ? 10.840 -9.815 -19.527 1.00 77.88 91 MET A O 1
ATOM 726 N N . ILE A 1 92 ? 9.649 -11.209 -18.237 1.00 79.44 92 ILE A N 1
ATOM 727 C CA . ILE A 1 92 ? 10.565 -12.356 -18.342 1.00 79.44 92 ILE A CA 1
ATOM 728 C C . ILE A 1 92 ? 10.264 -13.198 -19.596 1.00 79.44 92 ILE A C 1
ATOM 730 O O . ILE A 1 92 ? 11.186 -13.623 -20.292 1.00 79.44 92 ILE A O 1
ATOM 734 N N . LEU A 1 93 ? 8.987 -13.428 -19.923 1.00 74.25 93 LEU A N 1
ATOM 735 C CA . LEU A 1 93 ? 8.582 -14.218 -21.092 1.00 74.25 93 LEU A CA 1
ATOM 736 C C . LEU A 1 93 ? 8.824 -13.488 -22.416 1.00 74.25 93 LEU A C 1
ATOM 738 O O . LEU A 1 93 ? 9.155 -14.143 -23.400 1.00 74.25 93 LEU A O 1
ATOM 742 N N . GLY A 1 94 ? 8.673 -12.162 -22.464 1.00 67.44 94 GLY A N 1
ATOM 743 C CA . GLY A 1 94 ? 8.943 -11.358 -23.661 1.00 67.44 94 GLY A CA 1
ATOM 744 C C . GLY A 1 94 ? 10.326 -11.629 -24.275 1.00 67.44 94 GLY A C 1
ATOM 745 O O . GLY A 1 94 ? 10.394 -12.034 -25.436 1.00 67.44 94 GLY A O 1
ATOM 746 N N . PRO A 1 95 ? 11.427 -11.491 -23.514 1.00 65.50 95 PRO A N 1
ATOM 747 C CA . PRO A 1 95 ? 12.762 -11.815 -24.003 1.00 65.50 95 PRO A CA 1
ATOM 748 C C . PRO A 1 95 ? 12.962 -13.317 -24.240 1.00 65.50 95 PRO A C 1
ATOM 750 O O . PRO A 1 95 ? 13.572 -13.674 -25.239 1.00 65.50 95 PRO A O 1
ATOM 753 N N . LEU A 1 96 ? 12.397 -14.207 -23.410 1.00 59.91 96 LEU A N 1
ATOM 754 C CA . LEU A 1 96 ? 12.494 -15.663 -23.615 1.00 59.91 96 LEU A CA 1
ATOM 755 C C . LEU A 1 96 ? 11.884 -16.115 -24.956 1.00 59.91 96 LEU A C 1
ATOM 757 O O . LEU A 1 96 ? 12.430 -16.990 -25.624 1.00 59.91 96 LEU A O 1
ATOM 761 N N . SER A 1 97 ? 10.770 -15.498 -25.357 1.00 59.34 97 SER A N 1
ATOM 762 C CA . SER A 1 97 ? 10.101 -15.753 -26.641 1.00 59.34 97 SER A CA 1
ATOM 763 C C . SER A 1 97 ? 10.981 -15.350 -27.825 1.00 59.34 97 SER A C 1
ATOM 765 O O . SER A 1 97 ? 11.007 -16.037 -28.840 1.00 59.34 97 SER A O 1
ATOM 767 N N . LEU A 1 98 ? 11.715 -14.244 -27.679 1.00 56.56 98 LEU A N 1
ATOM 768 C CA . LEU A 1 98 ? 12.608 -13.699 -28.700 1.00 56.56 98 LEU A CA 1
ATOM 769 C C . LEU A 1 98 ? 13.855 -14.571 -28.888 1.00 56.56 98 LEU A C 1
ATOM 771 O O . LEU A 1 98 ? 14.248 -14.817 -30.023 1.00 56.56 98 LEU A O 1
ATOM 775 N N . THR A 1 99 ? 14.422 -15.098 -27.800 1.00 57.31 99 THR A N 1
ATOM 776 C CA . THR A 1 99 ? 15.590 -15.996 -27.846 1.00 57.31 99 THR A CA 1
ATOM 777 C C . THR A 1 99 ? 15.259 -17.395 -28.376 1.00 57.31 99 THR A C 1
ATOM 779 O O . THR A 1 99 ? 16.134 -18.065 -28.905 1.00 57.31 99 THR A O 1
ATOM 782 N N . LEU A 1 100 ? 14.012 -17.860 -28.231 1.00 54.78 100 LEU A N 1
ATOM 783 C CA . LEU A 1 100 ? 13.546 -19.138 -28.797 1.00 54.78 100 LEU A CA 1
ATOM 784 C C . LEU A 1 100 ? 13.198 -19.049 -30.292 1.00 54.78 100 LEU A C 1
ATOM 786 O O . LEU A 1 100 ? 13.059 -20.084 -30.942 1.00 54.78 100 LEU A O 1
ATOM 790 N N . MET A 1 101 ? 13.004 -17.835 -30.819 1.00 52.59 101 MET A N 1
ATOM 791 C CA . 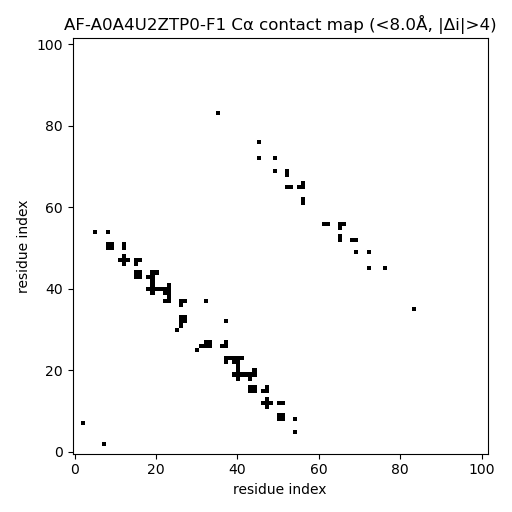MET A 1 101 ? 12.622 -17.593 -32.215 1.00 52.59 101 MET A CA 1
ATOM 792 C C . MET A 1 101 ? 13.832 -17.342 -33.139 1.00 52.59 101 MET A C 1
ATOM 794 O O . MET A 1 101 ? 13.663 -17.345 -34.357 1.00 52.59 101 MET A O 1
ATOM 798 N N . THR A 1 102 ? 15.027 -17.139 -32.571 1.00 45.59 102 THR A N 1
ATOM 799 C CA . THR A 1 102 ? 16.337 -17.075 -33.256 1.00 45.59 102 THR A CA 1
ATOM 800 C C . THR A 1 102 ? 17.067 -18.404 -33.184 1.00 45.59 102 THR A C 1
ATOM 802 O O . THR A 1 102 ? 17.614 -18.829 -34.223 1.00 45.59 102 THR A O 1
#

InterPro domains:
  IPR025001 Protein of unknown function DUF3902 [PF13042] (4-101)

pLDDT: mean 76.31, std 10.3, range [42.78, 89.19]

Secondary structure (DSSP, 8-state):
----HHHHHHHHHHHHHHHHHHHHHHHHHHSTT-HHHHHHHHHHHHHHHHHHHHHHHHHSTT-HHHHHHHHHHHHHHHHHHHHHHHHHHHHHHHHHHHHHH-

Solvent-accessible surface area (backbone atoms only — not comparable to full-atom values): 5474 Å² total; per-residue (Å²): 133,89,69,57,72,69,58,54,53,50,54,52,24,49,52,33,36,54,52,12,52,54,44,32,51,44,27,54,76,74,49,85,44,43,72,76,61,35,47,54,15,50,51,32,37,50,54,15,52,51,48,53,41,54,53,48,38,69,73,38,91,78,43,66,62,38,57,50,50,52,50,48,51,52,51,54,49,51,52,49,53,49,51,48,55,50,52,52,49,48,65,55,45,55,58,53,54,54,65,73,74,108

Mean predicted aligned error: 9.63 Å

Radius of gyration: 18.66 Å; Cα contacts (8 Å, |Δi|>4): 64; chains: 1; bounding box: 37×31×62 Å

Organism: NCBI:txid1890302